Protein AF-A0A926SHE5-F1 (afdb_monomer)

Sequence (53 aa):
MPIPQYALFCLMVLVSLLISLERMGTALDEADIGGFCIWTCVAGTIAGLPILL

Foldseek 3Di:
DPPVVVVVLVVVLVVLLVVLVVQLVVCVVVVNPVSNVVSVVVNVVSVCVVVVD

Secondary structure (DSSP, 8-state):
--HHHHHHHHHHHHHHHHHHHHHHHHHHHTT-HHHHHHHHHHHHHHHHGGGG-

Radius of gyration: 13.18 Å; Cα contacts (8 Å, |Δi|>4): 29; chains: 1; bounding box: 23×16×39 Å

Structure (mmCIF, N/CA/C/O backbone):
data_AF-A0A926SHE5-F1
#
_entry.id   AF-A0A926SHE5-F1
#
loop_
_atom_site.group_PDB
_atom_site.id
_atom_site.type_symbol
_atom_site.label_atom_id
_atom_site.label_alt_id
_atom_site.label_comp_id
_atom_site.label_asym_id
_atom_site.label_entity_id
_atom_site.label_seq_id
_atom_site.pdbx_PDB_ins_code
_atom_site.Cartn_x
_atom_site.Cartn_y
_atom_site.Cartn_z
_atom_site.occupancy
_atom_site.B_iso_or_equiv
_atom_site.auth_seq_id
_atom_site.auth_comp_id
_atom_site.auth_asym_id
_atom_site.auth_atom_id
_atom_site.pdbx_PDB_model_num
ATOM 1 N N . MET A 1 1 ? -11.924 -4.953 19.325 1.00 67.88 1 MET A N 1
ATOM 2 C CA . MET A 1 1 ? -10.780 -4.153 19.825 1.00 67.88 1 MET A CA 1
ATOM 3 C C . MET A 1 1 ? -11.299 -2.926 20.568 1.00 67.88 1 MET A C 1
ATOM 5 O O . MET A 1 1 ? -12.319 -2.394 20.145 1.00 67.88 1 MET A O 1
ATOM 9 N N . PRO A 1 2 ? -10.649 -2.457 21.646 1.00 84.38 2 PRO A N 1
ATOM 10 C CA . PRO A 1 2 ? -10.918 -1.137 22.208 1.00 84.38 2 PRO A CA 1
ATOM 11 C C . PRO A 1 2 ? -10.677 -0.044 21.154 1.00 84.38 2 PRO A C 1
ATOM 13 O O . PRO A 1 2 ? -9.753 -0.135 20.344 1.00 84.38 2 PRO A O 1
ATOM 16 N N . ILE A 1 3 ? -11.504 1.003 21.199 1.00 85.25 3 ILE A N 1
ATOM 17 C CA . ILE A 1 3 ? -11.526 2.136 20.255 1.00 85.25 3 ILE A CA 1
ATOM 18 C C . ILE A 1 3 ? -10.125 2.684 19.900 1.00 85.25 3 ILE A C 1
ATOM 20 O O . ILE A 1 3 ? -9.845 2.821 18.708 1.00 85.25 3 ILE A O 1
ATOM 24 N N . PRO A 1 4 ? -9.206 2.954 20.854 1.00 89.31 4 PRO A N 1
ATOM 25 C CA . PRO A 1 4 ? -7.886 3.490 20.512 1.00 89.31 4 PRO A CA 1
ATOM 26 C C . PRO A 1 4 ? -7.027 2.528 19.681 1.00 89.31 4 PRO A C 1
ATOM 28 O O . 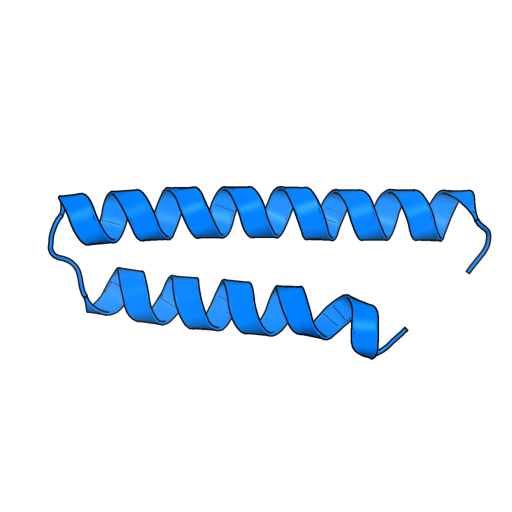PRO A 1 4 ? -6.287 2.978 18.813 1.00 89.31 4 PRO A O 1
ATOM 31 N N . GLN A 1 5 ? -7.138 1.214 19.900 1.00 89.81 5 GLN A N 1
ATOM 32 C CA . GLN A 1 5 ? -6.387 0.221 19.123 1.00 89.81 5 GLN A CA 1
ATOM 33 C C . GLN A 1 5 ? -6.918 0.115 17.691 1.00 89.81 5 GLN A C 1
ATOM 35 O O . GLN A 1 5 ? -6.130 0.005 16.756 1.00 89.81 5 GLN A O 1
ATOM 40 N N . TYR A 1 6 ? -8.238 0.215 17.514 1.00 89.50 6 TYR A N 1
ATOM 41 C CA . TYR A 1 6 ? -8.857 0.235 16.189 1.00 89.50 6 TYR A CA 1
ATOM 42 C C . TYR A 1 6 ? -8.454 1.483 15.389 1.00 89.50 6 TYR A C 1
ATOM 44 O O . TYR A 1 6 ? -8.077 1.380 14.226 1.00 89.50 6 TYR A O 1
ATOM 52 N N . ALA A 1 7 ? -8.449 2.660 16.024 1.00 90.56 7 ALA A N 1
ATOM 53 C CA . ALA A 1 7 ? -8.002 3.896 15.381 1.00 90.56 7 ALA A CA 1
ATOM 54 C C . ALA A 1 7 ? -6.528 3.821 14.937 1.00 90.56 7 ALA A C 1
ATOM 56 O O . ALA A 1 7 ? -6.199 4.207 13.816 1.00 90.56 7 ALA A O 1
ATOM 57 N N . LEU A 1 8 ? -5.653 3.274 15.789 1.00 94.12 8 LEU A N 1
ATOM 58 C CA . LEU A 1 8 ? -4.243 3.032 15.463 1.00 94.12 8 LEU A CA 1
ATOM 59 C C . LEU A 1 8 ? -4.086 2.061 14.291 1.00 94.12 8 LEU A C 1
ATOM 61 O O . LEU A 1 8 ? -3.288 2.316 13.393 1.00 94.12 8 LEU A O 1
ATOM 65 N N . PHE A 1 9 ? -4.869 0.983 14.272 1.00 92.12 9 PHE A N 1
ATOM 66 C CA . PHE A 1 9 ? -4.884 0.036 13.163 1.00 92.12 9 PHE A CA 1
ATOM 67 C C . PHE A 1 9 ? -5.293 0.711 11.844 1.00 92.12 9 PHE A C 1
ATOM 69 O O . PHE A 1 9 ? -4.570 0.606 10.854 1.00 92.12 9 PHE A O 1
ATOM 76 N N . CYS A 1 10 ? -6.391 1.471 11.833 1.00 91.56 10 CYS A N 1
ATOM 77 C CA . CYS A 1 10 ? -6.835 2.203 10.644 1.00 91.56 10 CYS A CA 1
ATOM 78 C C . CYS A 1 10 ? -5.788 3.216 10.156 1.00 91.56 10 CYS A C 1
ATOM 80 O O . CYS A 1 10 ? -5.586 3.352 8.951 1.00 91.56 10 CYS A O 1
ATOM 82 N N . LEU A 1 11 ? -5.085 3.893 11.071 1.00 95.00 11 LEU A N 1
ATOM 83 C CA . LEU A 1 11 ? -3.971 4.777 10.719 1.00 95.00 11 LEU A CA 1
ATOM 84 C C . LEU A 1 11 ? -2.807 4.011 10.080 1.00 95.00 11 LEU A C 1
ATOM 86 O O . LEU A 1 11 ? -2.265 4.471 9.078 1.00 95.00 11 LEU A O 1
ATOM 90 N N . MET A 1 12 ? -2.441 2.839 10.607 1.00 95.19 12 MET A N 1
ATOM 91 C CA . MET A 1 12 ? -1.400 2.000 9.998 1.00 95.19 12 MET A CA 1
ATOM 92 C C . MET A 1 12 ? -1.791 1.546 8.588 1.00 95.19 12 MET A C 1
ATOM 94 O O . MET A 1 12 ? -0.966 1.615 7.675 1.00 95.19 12 MET A O 1
ATOM 98 N N . VAL A 1 13 ? -3.046 1.130 8.391 1.00 95.56 13 VAL A N 1
ATOM 99 C CA . VAL A 1 13 ? -3.583 0.766 7.069 1.00 95.56 13 VAL A CA 1
ATOM 100 C C . VAL A 1 13 ? -3.508 1.957 6.115 1.00 95.56 13 VAL A C 1
ATOM 102 O O . VAL A 1 13 ? -2.990 1.820 5.008 1.00 95.56 13 VAL A O 1
ATOM 105 N N . LEU A 1 14 ? -3.951 3.138 6.555 1.00 95.56 14 LEU A N 1
ATOM 106 C CA . LEU A 1 14 ? -3.919 4.359 5.750 1.00 95.56 14 LEU A CA 1
ATOM 107 C C . LEU A 1 14 ? -2.493 4.719 5.312 1.00 95.56 14 LEU A C 1
ATOM 109 O O . LEU A 1 14 ? -2.255 4.946 4.128 1.00 95.56 14 LEU A O 1
ATOM 113 N N . VAL A 1 15 ? -1.536 4.734 6.243 1.00 97.62 15 VAL A N 1
ATOM 114 C CA . VAL A 1 15 ? -0.127 5.035 5.937 1.00 97.62 15 VAL A CA 1
ATOM 115 C C . VAL A 1 15 ? 0.451 4.014 4.956 1.00 97.62 15 VAL A C 1
ATOM 117 O O . VAL A 1 15 ? 1.123 4.389 3.998 1.00 97.62 15 VAL A O 1
ATOM 120 N N . SER A 1 16 ? 0.145 2.731 5.143 1.00 96.44 16 SER A N 1
ATOM 121 C CA . SER A 1 16 ? 0.634 1.663 4.262 1.00 96.44 16 SER A CA 1
ATOM 122 C C . SER A 1 16 ? 0.071 1.776 2.838 1.00 96.44 16 SER A C 1
ATOM 124 O O . SER A 1 16 ? 0.788 1.526 1.864 1.00 96.44 16 SER A O 1
ATOM 126 N N . LEU A 1 17 ? -1.188 2.204 2.693 1.00 96.75 17 LEU A N 1
ATOM 127 C CA . LEU A 1 17 ? -1.796 2.482 1.388 1.00 96.75 17 LEU A CA 1
ATOM 128 C C . LEU A 1 17 ? -1.151 3.688 0.698 1.00 96.75 17 LEU A C 1
ATOM 130 O O . LEU A 1 17 ? -0.869 3.613 -0.495 1.00 96.75 17 LEU A O 1
ATOM 134 N N . LEU A 1 18 ? -0.865 4.766 1.434 1.00 97.75 18 LEU A N 1
ATOM 135 C CA . LEU A 1 18 ? -0.184 5.945 0.885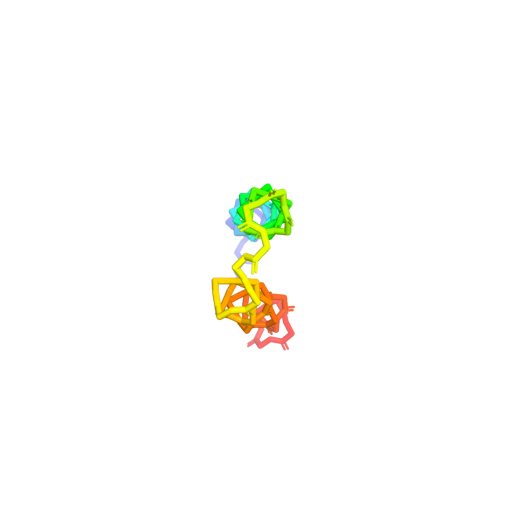 1.00 97.75 18 LEU A CA 1
ATOM 136 C C . LEU A 1 18 ? 1.218 5.604 0.366 1.00 97.75 18 LEU A C 1
ATOM 138 O O . LEU A 1 18 ? 1.568 5.999 -0.743 1.00 97.75 18 LEU A O 1
ATOM 142 N N . ILE A 1 19 ? 1.981 4.806 1.119 1.00 97.75 19 ILE A N 1
ATOM 143 C CA . ILE A 1 19 ? 3.293 4.310 0.676 1.00 97.75 19 ILE A CA 1
ATOM 144 C C . ILE A 1 19 ? 3.145 3.469 -0.594 1.00 97.75 19 ILE A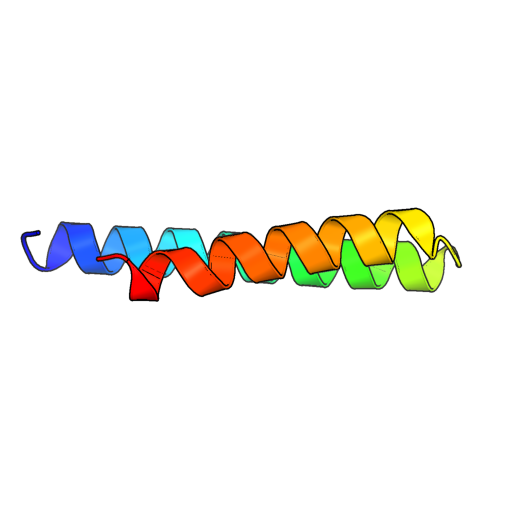 C 1
ATOM 146 O O . ILE A 1 19 ? 3.914 3.623 -1.539 1.00 97.75 19 ILE A O 1
ATOM 150 N N . SER A 1 20 ? 2.146 2.587 -0.642 1.00 97.06 20 SER A N 1
ATOM 151 C CA . SER A 1 20 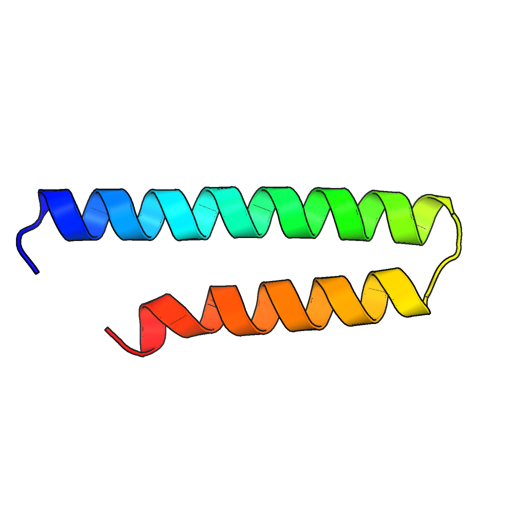? 1.924 1.741 -1.818 1.00 97.06 20 SER A CA 1
ATOM 152 C C . SER A 1 20 ? 1.584 2.574 -3.059 1.00 97.06 20 SER A C 1
ATOM 154 O O . SER A 1 20 ? 2.075 2.272 -4.143 1.00 97.06 20 SER A O 1
ATOM 156 N N . LEU A 1 21 ? 0.795 3.643 -2.907 1.00 96.69 21 LEU A N 1
ATOM 157 C CA . LEU A 1 21 ? 0.476 4.578 -3.990 1.00 96.69 21 LEU A CA 1
ATOM 158 C C . LEU A 1 21 ? 1.709 5.339 -4.487 1.00 96.69 21 LEU A C 1
ATOM 160 O O . LEU A 1 21 ? 1.897 5.449 -5.696 1.00 96.69 21 LEU A O 1
ATOM 164 N N . GLU A 1 22 ? 2.562 5.822 -3.581 1.00 98.06 22 GLU A N 1
ATOM 165 C CA . GLU A 1 22 ? 3.825 6.474 -3.952 1.00 98.06 22 GLU A CA 1
ATOM 166 C C . GLU A 1 22 ? 4.694 5.529 -4.793 1.00 98.06 22 GLU A C 1
ATOM 168 O O . GLU A 1 22 ? 5.158 5.893 -5.872 1.00 98.06 22 GLU A O 1
ATOM 173 N N . ARG A 1 23 ? 4.835 4.276 -4.348 1.00 97.88 23 ARG A N 1
ATOM 174 C CA . ARG A 1 23 ? 5.634 3.258 -5.039 1.00 97.88 23 ARG A CA 1
ATOM 175 C C . ARG A 1 23 ? 5.065 2.862 -6.397 1.00 97.88 23 ARG A C 1
ATOM 177 O O . ARG A 1 23 ? 5.836 2.625 -7.323 1.00 97.88 23 ARG A O 1
ATOM 184 N N . MET A 1 24 ? 3.740 2.815 -6.533 1.00 97.50 24 MET A N 1
ATOM 185 C CA . MET A 1 24 ? 3.087 2.654 -7.835 1.00 97.50 24 MET A CA 1
ATOM 186 C C . MET A 1 24 ? 3.394 3.827 -8.765 1.00 97.50 24 MET A C 1
ATOM 188 O O . MET A 1 24 ? 3.672 3.595 -9.936 1.00 97.50 24 MET A O 1
ATOM 192 N N . GLY A 1 25 ? 3.367 5.061 -8.249 1.00 96.31 25 GLY A N 1
ATOM 193 C CA . GLY A 1 25 ? 3.733 6.260 -9.003 1.00 96.31 25 GLY A CA 1
ATOM 194 C C . GLY A 1 25 ? 5.164 6.184 -9.530 1.00 96.31 25 GLY A C 1
ATOM 195 O O . GLY A 1 25 ? 5.368 6.283 -10.734 1.00 96.31 25 GLY A O 1
ATOM 196 N N . THR A 1 26 ? 6.131 5.877 -8.658 1.00 97.62 26 THR A N 1
ATOM 197 C CA . THR A 1 26 ? 7.536 5.700 -9.064 1.00 97.62 26 THR A CA 1
ATOM 198 C C . THR A 1 26 ? 7.704 4.594 -10.108 1.00 97.62 26 THR A C 1
ATOM 200 O O . THR A 1 26 ? 8.423 4.776 -11.084 1.00 97.62 26 THR A O 1
ATOM 203 N N . ALA A 1 27 ? 7.013 3.461 -9.951 1.00 97.25 27 ALA A N 1
ATOM 204 C CA . ALA A 1 27 ? 7.080 2.374 -10.926 1.00 97.25 27 ALA A CA 1
ATOM 205 C C . ALA A 1 27 ? 6.511 2.784 -12.297 1.00 97.25 27 ALA A C 1
ATOM 207 O O . ALA A 1 27 ? 7.052 2.397 -13.330 1.00 97.25 27 ALA A O 1
ATOM 208 N N . LEU A 1 28 ? 5.447 3.595 -12.327 1.00 96.19 28 LEU A N 1
ATOM 209 C CA . LEU A 1 28 ? 4.912 4.152 -13.573 1.00 96.19 28 LEU A CA 1
ATOM 210 C C . LEU A 1 28 ? 5.880 5.151 -14.215 1.00 96.19 28 LEU A C 1
ATOM 212 O O . LEU A 1 28 ? 6.059 5.102 -15.433 1.00 96.19 28 LEU A O 1
ATOM 216 N N . ASP A 1 29 ? 6.526 6.001 -13.414 1.00 97.31 29 ASP A N 1
ATOM 217 C CA . ASP A 1 29 ? 7.538 6.954 -13.888 1.00 97.31 29 ASP A CA 1
ATOM 218 C C . ASP A 1 29 ? 8.743 6.233 -14.522 1.00 97.31 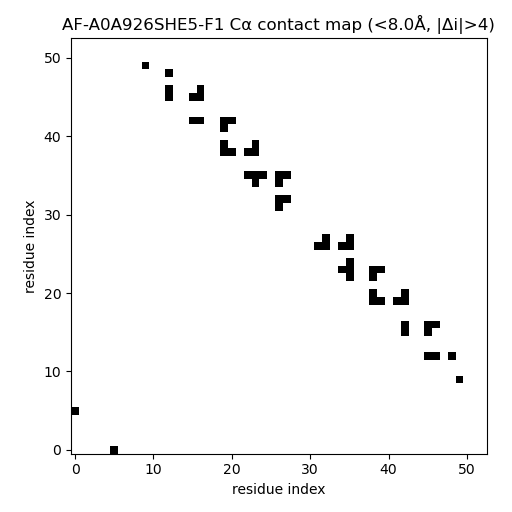29 ASP A C 1
ATOM 220 O O . ASP A 1 29 ? 9.300 6.695 -15.519 1.00 97.31 29 ASP A O 1
ATOM 224 N N . GLU A 1 30 ? 9.109 5.064 -13.990 1.00 97.50 30 GLU A N 1
ATOM 225 C CA . GLU A 1 30 ? 10.179 4.200 -14.508 1.00 97.50 30 GLU A CA 1
ATOM 226 C C . GLU A 1 30 ? 9.725 3.254 -15.641 1.00 97.50 30 GLU A C 1
ATOM 228 O O . GLU A 1 30 ? 10.534 2.491 -16.172 1.00 97.50 30 GLU A O 1
ATOM 233 N N . ALA A 1 31 ? 8.445 3.292 -16.034 1.00 96.19 31 ALA A N 1
ATOM 234 C CA . ALA A 1 31 ? 7.809 2.334 -16.946 1.00 96.19 31 ALA A CA 1
ATOM 235 C C . ALA A 1 31 ? 7.930 0.854 -16.503 1.00 96.19 31 ALA A C 1
ATOM 237 O O . ALA A 1 31 ? 7.796 -0.067 -17.318 1.00 96.19 31 ALA A O 1
ATOM 238 N N . ASP A 1 32 ? 8.129 0.611 -15.205 1.00 96.75 32 ASP A N 1
ATOM 239 C CA . ASP A 1 32 ? 8.156 -0.714 -14.591 1.00 96.75 32 ASP A CA 1
ATOM 240 C C . ASP A 1 32 ? 6.735 -1.201 -14.267 1.00 96.75 32 ASP A C 1
ATOM 242 O O . ASP A 1 32 ? 6.208 -1.090 -13.155 1.00 96.75 32 ASP A O 1
ATOM 246 N N . ILE A 1 33 ? 6.106 -1.811 -15.270 1.00 96.06 33 ILE A N 1
ATOM 247 C CA . ILE A 1 33 ? 4.781 -2.426 -15.128 1.00 96.06 33 ILE A CA 1
ATOM 248 C C . ILE A 1 33 ? 4.796 -3.587 -14.119 1.00 96.06 33 ILE A C 1
ATOM 250 O O . ILE A 1 33 ? 3.779 -3.846 -13.469 1.00 96.06 33 ILE A O 1
ATOM 254 N N . GLY A 1 34 ? 5.931 -4.274 -13.955 1.00 97.12 34 GLY A N 1
ATOM 255 C CA . GLY A 1 34 ? 6.079 -5.359 -12.986 1.00 97.12 34 GLY A CA 1
ATOM 256 C C . GLY A 1 34 ? 5.976 -4.836 -11.556 1.00 97.12 34 GLY A C 1
ATOM 257 O O . GLY A 1 34 ? 5.140 -5.312 -10.781 1.00 97.12 34 GLY A O 1
ATOM 258 N N . GLY A 1 35 ? 6.762 -3.808 -11.236 1.00 96.31 35 GLY A N 1
ATOM 259 C CA . GLY A 1 35 ? 6.707 -3.093 -9.963 1.00 96.31 35 GLY A CA 1
ATOM 260 C C . GLY A 1 35 ? 5.324 -2.514 -9.681 1.00 96.31 35 GLY A C 1
ATOM 261 O O . GLY A 1 35 ? 4.785 -2.718 -8.590 1.00 96.31 35 GLY A O 1
ATOM 262 N N . PHE A 1 36 ? 4.695 -1.883 -10.676 1.00 97.06 36 PHE A N 1
ATOM 263 C CA . PHE A 1 36 ? 3.331 -1.367 -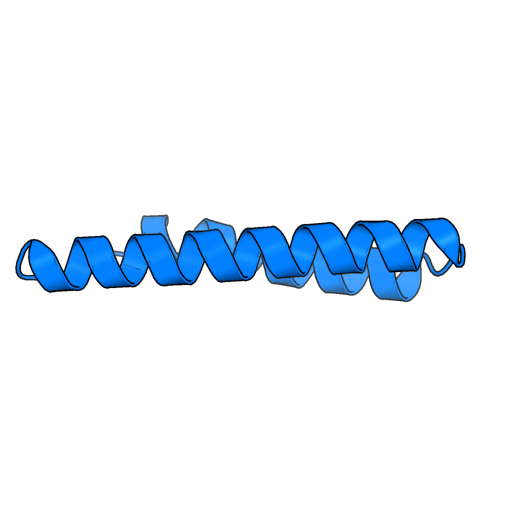10.543 1.00 97.06 36 PHE A CA 1
ATOM 264 C C . PHE A 1 36 ? 2.322 -2.469 -10.173 1.00 97.06 36 PHE A C 1
ATOM 266 O O . PHE A 1 36 ? 1.544 -2.305 -9.228 1.00 97.06 36 PHE A O 1
ATOM 273 N N . CYS A 1 37 ? 2.353 -3.614 -10.865 1.00 97.38 37 CYS A N 1
ATOM 274 C CA . CYS A 1 37 ? 1.464 -4.744 -10.572 1.00 97.38 37 CYS A CA 1
ATOM 275 C C . CYS A 1 37 ? 1.673 -5.284 -9.150 1.00 97.38 37 CYS A C 1
ATOM 277 O O . CYS A 1 37 ? 0.699 -5.557 -8.445 1.00 97.38 37 CYS A O 1
ATOM 279 N N . ILE A 1 38 ? 2.928 -5.407 -8.706 1.00 97.81 38 ILE A N 1
ATOM 280 C CA . ILE A 1 38 ? 3.258 -5.880 -7.355 1.00 97.81 38 ILE A CA 1
ATOM 281 C C . ILE A 1 38 ? 2.681 -4.929 -6.307 1.00 97.81 38 ILE A C 1
ATOM 283 O O . ILE A 1 38 ? 1.956 -5.371 -5.413 1.00 97.81 38 ILE A O 1
ATOM 287 N N . TRP A 1 39 ? 2.950 -3.628 -6.428 1.00 97.44 39 TRP A N 1
ATOM 288 C CA . TRP A 1 39 ? 2.446 -2.648 -5.470 1.00 97.44 39 TRP A CA 1
ATOM 289 C C . TRP A 1 39 ? 0.919 -2.553 -5.491 1.00 97.44 39 TRP A C 1
ATOM 291 O O . TRP A 1 39 ? 0.313 -2.408 -4.430 1.00 97.44 39 TRP A O 1
ATOM 301 N N . THR A 1 40 ? 0.280 -2.741 -6.649 1.00 96.50 40 THR A N 1
ATOM 302 C CA . THR A 1 40 ? -1.185 -2.831 -6.763 1.00 96.50 40 THR A CA 1
ATOM 303 C C . THR A 1 40 ? -1.742 -4.014 -5.962 1.00 96.50 40 THR A C 1
ATOM 305 O O . THR A 1 40 ? -2.698 -3.852 -5.201 1.00 96.50 40 THR A O 1
ATOM 308 N N . CYS A 1 41 ? -1.125 -5.194 -6.062 1.00 97.12 41 CYS A N 1
ATOM 309 C CA . CYS A 1 41 ? -1.508 -6.367 -5.268 1.00 97.12 41 CYS A CA 1
ATOM 310 C C . CYS A 1 41 ? -1.289 -6.152 -3.758 1.00 97.12 41 CYS A C 1
ATOM 312 O O . CYS A 1 41 ? -2.137 -6.527 -2.941 1.00 97.12 41 CYS A O 1
ATOM 314 N N . VAL A 1 42 ? -0.175 -5.520 -3.376 1.00 96.75 42 VAL A N 1
ATOM 315 C CA 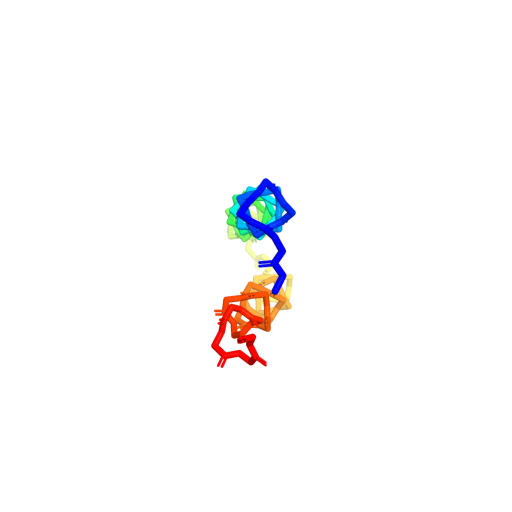. VAL A 1 42 ? 0.120 -5.158 -1.978 1.00 96.75 42 VAL A CA 1
ATOM 316 C C . VAL A 1 42 ? -0.926 -4.179 -1.435 1.00 96.75 42 VAL A C 1
ATOM 318 O O . VAL A 1 42 ? -1.494 -4.410 -0.370 1.00 96.75 42 VAL A O 1
ATOM 321 N N . ALA A 1 43 ? -1.271 -3.131 -2.181 1.00 96.56 43 ALA A N 1
ATOM 322 C CA . ALA A 1 43 ? -2.320 -2.204 -1.767 1.00 96.56 43 ALA A CA 1
ATOM 323 C C . ALA A 1 43 ? -3.687 -2.894 -1.659 1.00 96.56 43 ALA A C 1
ATOM 325 O O . ALA A 1 43 ?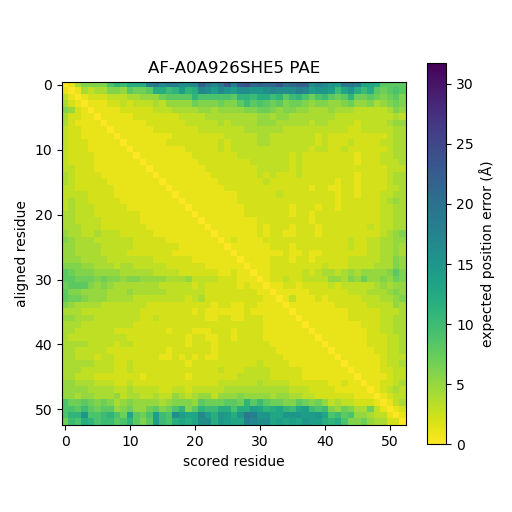 -4.412 -2.658 -0.695 1.00 96.56 43 ALA A O 1
ATOM 326 N N . GLY A 1 44 ? -4.024 -3.781 -2.601 1.00 95.62 44 GLY A N 1
ATOM 327 C CA . GLY A 1 44 ? -5.274 -4.542 -2.573 1.00 95.62 44 GLY A CA 1
ATOM 328 C C . GLY A 1 44 ? -5.395 -5.451 -1.347 1.00 95.62 44 GLY A C 1
ATOM 329 O O . GLY A 1 44 ? -6.442 -5.484 -0.701 1.00 95.62 44 GLY A O 1
ATOM 330 N N . THR A 1 45 ? -4.315 -6.141 -0.970 1.00 95.00 45 THR A N 1
ATOM 331 C CA . THR A 1 45 ? -4.291 -6.955 0.259 1.00 95.00 45 THR A CA 1
ATOM 332 C C . THR A 1 45 ? -4.435 -6.100 1.517 1.00 95.00 45 THR A C 1
ATOM 334 O O . THR A 1 45 ? -5.240 -6.438 2.384 1.00 95.00 45 THR A O 1
ATOM 337 N N . ILE A 1 46 ? -3.741 -4.960 1.597 1.00 95.25 46 ILE A N 1
ATOM 338 C CA . ILE A 1 46 ? -3.867 -4.020 2.723 1.00 95.25 46 ILE A CA 1
ATOM 339 C C . ILE A 1 46 ? -5.294 -3.460 2.822 1.00 95.25 46 ILE A C 1
ATOM 341 O O . ILE A 1 46 ? -5.859 -3.412 3.914 1.00 95.25 46 ILE A O 1
ATOM 345 N N . ALA A 1 47 ? -5.898 -3.080 1.694 1.00 92.81 47 ALA A N 1
ATOM 346 C CA . ALA A 1 47 ? -7.261 -2.551 1.631 1.00 92.81 47 ALA A CA 1
ATOM 347 C C . ALA A 1 47 ? -8.326 -3.573 2.067 1.00 92.81 47 ALA A C 1
ATOM 349 O O . ALA A 1 47 ? -9.398 -3.179 2.526 1.00 92.81 47 ALA A O 1
ATOM 350 N N . GLY A 1 48 ? -8.034 -4.873 1.958 1.00 91.38 48 GLY A N 1
ATOM 351 C CA . GLY A 1 48 ? -8.903 -5.947 2.439 1.00 91.38 48 GLY A CA 1
ATOM 352 C C . GLY A 1 48 ? -8.821 -6.205 3.947 1.00 91.38 48 GLY A C 1
ATOM 353 O O . GLY A 1 48 ? -9.763 -6.760 4.509 1.00 91.38 48 GLY A O 1
ATOM 354 N N . LEU A 1 49 ? -7.745 -5.793 4.629 1.00 89.19 49 LEU A N 1
ATOM 355 C CA . LEU A 1 49 ? -7.557 -6.073 6.061 1.00 89.19 49 LEU A CA 1
ATOM 356 C C . LEU A 1 49 ? -8.665 -5.494 6.962 1.00 89.19 49 LEU A C 1
ATOM 358 O O . LEU A 1 49 ? -9.121 -6.220 7.844 1.00 89.19 49 LEU A O 1
ATOM 362 N N . PRO A 1 50 ? -9.151 -4.250 6.767 1.00 82.81 50 PRO A N 1
ATOM 363 C CA . PRO A 1 50 ? -10.241 -3.706 7.578 1.00 82.81 50 PRO A CA 1
ATOM 364 C C . PRO A 1 50 ? -11.570 -4.455 7.428 1.00 82.81 50 PRO A C 1
ATOM 366 O O . PRO A 1 50 ? -12.407 -4.359 8.313 1.00 82.81 50 PRO A O 1
ATOM 369 N N . ILE A 1 51 ? -11.776 -5.186 6.326 1.00 79.75 51 ILE A N 1
ATOM 370 C CA . ILE A 1 51 ? -13.005 -5.961 6.069 1.00 79.75 51 ILE A CA 1
ATOM 371 C C . ILE A 1 51 ? -13.019 -7.259 6.900 1.00 79.75 51 ILE A C 1
ATOM 373 O O . ILE A 1 51 ? -14.075 -7.841 7.129 1.00 79.75 51 ILE A O 1
ATOM 377 N N . LEU A 1 52 ? -11.847 -7.720 7.349 1.00 67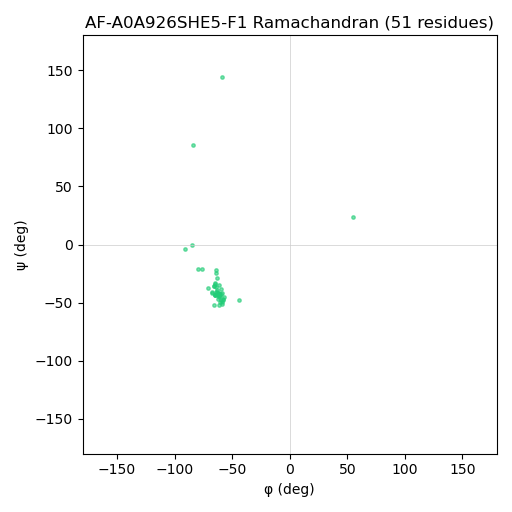.88 52 LEU A N 1
ATOM 378 C CA . LEU A 1 52 ? -11.668 -8.962 8.106 1.00 67.88 52 LEU A CA 1
ATOM 379 C C . LEU A 1 52 ? -11.755 -8.775 9.636 1.00 67.88 52 LEU A C 1
ATOM 381 O O . LEU A 1 52 ? -11.648 -9.766 10.361 1.00 67.88 52 LEU A O 1
ATOM 385 N N . LEU A 1 53 ? -11.904 -7.535 10.120 1.00 65.50 53 LEU A N 1
ATOM 386 C CA . LEU A 1 53 ? -11.973 -7.159 11.542 1.00 65.50 53 LEU A CA 1
ATOM 387 C C . LEU A 1 53 ? -13.403 -6.862 11.997 1.00 65.50 53 LEU A C 1
ATOM 389 O O . LEU A 1 53 ? -13.678 -7.139 13.188 1.00 65.50 53 LEU A O 1
#

Mean predicted aligned error: 3.38 Å

Solvent-accessible surface area (backbone atoms only — not comparable to full-atom values): 2934 Å² total; per-residue (Å²): 124,62,68,70,60,48,52,52,49,54,50,53,48,51,53,53,41,54,53,28,52,53,51,28,48,54,18,56,75,70,67,33,64,67,55,25,52,52,30,50,52,52,36,52,55,55,69,47,51,75,78,77,110

Nearest PDB structures (foldseek):
  3nym-assembly1_B  TM=9.043E-01  e=3.390E+00  Neisseria meningitidis serogroup B

pLDDT: mean 92.94, std 7.55, range [65.5, 98.06]